Protein AF-A0A6V7K7R9-F1 (afdb_monomer_lite)

pLDDT: mean 93.43, std 4.94, range [63.75, 98.19]

Structure (mmCIF, N/CA/C/O backbone):
data_AF-A0A6V7K7R9-F1
#
_entry.id   AF-A0A6V7K7R9-F1
#
loop_
_atom_site.group_PDB
_atom_site.id
_atom_site.type_symbol
_atom_site.label_atom_id
_atom_site.label_alt_id
_atom_site.label_comp_id
_atom_site.label_asym_id
_atom_site.label_entity_id
_atom_site.label_seq_id
_atom_site.pdbx_PDB_ins_code
_atom_site.Cartn_x
_atom_site.Cartn_y
_atom_site.Cartn_z
_atom_site.occupancy
_atom_site.B_iso_or_equiv
_atom_site.auth_seq_id
_atom_site.auth_comp_id
_atom_site.auth_asym_id
_atom_site.auth_atom_id
_atom_site.pdbx_PDB_model_num
ATOM 1 N N . MET A 1 1 ? 7.961 2.432 -28.143 1.00 63.75 1 MET A N 1
ATOM 2 C CA . MET A 1 1 ? 7.875 1.689 -29.426 1.00 63.75 1 MET A CA 1
ATOM 3 C C . MET A 1 1 ? 9.236 1.319 -30.003 1.00 63.75 1 MET A C 1
ATOM 5 O O . MET A 1 1 ? 9.456 0.130 -30.183 1.00 63.75 1 MET A O 1
ATOM 9 N N . LYS A 1 2 ? 10.178 2.260 -30.187 1.00 91.38 2 LYS A N 1
ATOM 10 C CA . LYS A 1 2 ? 11.507 1.984 -30.784 1.00 91.38 2 LYS A CA 1
ATOM 11 C C . LYS A 1 2 ? 12.262 0.783 -30.181 1.00 91.38 2 LYS A C 1
ATOM 13 O O . LYS A 1 2 ? 12.809 -0.026 -30.920 1.00 91.38 2 LYS A O 1
ATOM 18 N N . SER A 1 3 ? 12.261 0.627 -28.853 1.00 93.25 3 SER A N 1
ATOM 19 C CA . SER A 1 3 ? 12.935 -0.500 -28.183 1.00 93.25 3 SER A CA 1
ATOM 20 C C . SER A 1 3 ? 12.332 -1.863 -28.541 1.00 93.25 3 SER A C 1
ATOM 22 O O . SER A 1 3 ? 13.068 -2.829 -28.714 1.00 93.25 3 SER A O 1
ATOM 24 N N . PHE A 1 4 ? 11.002 -1.936 -28.662 1.00 94.94 4 PHE A N 1
ATOM 25 C CA . PHE A 1 4 ? 10.292 -3.169 -29.007 1.00 94.94 4 PHE A CA 1
ATOM 26 C C . PHE A 1 4 ? 10.498 -3.533 -30.479 1.00 94.94 4 PHE A C 1
ATOM 28 O O . PHE A 1 4 ? 10.795 -4.678 -30.800 1.00 94.94 4 PHE A O 1
ATOM 35 N N . GLU A 1 5 ? 10.402 -2.547 -31.374 1.00 96.31 5 GLU A N 1
ATOM 36 C CA . GLU A 1 5 ? 10.668 -2.740 -32.805 1.00 96.31 5 GLU A CA 1
ATOM 37 C C . GLU A 1 5 ? 12.082 -3.275 -33.047 1.00 96.31 5 GLU A C 1
ATOM 39 O O . GLU A 1 5 ? 12.245 -4.219 -33.817 1.00 96.31 5 GLU A O 1
ATOM 44 N N . ARG A 1 6 ? 13.077 -2.737 -32.327 1.00 96.56 6 ARG A N 1
ATOM 45 C CA . ARG A 1 6 ? 14.464 -3.219 -32.361 1.00 96.56 6 ARG A CA 1
ATOM 46 C C . ARG A 1 6 ? 14.588 -4.679 -31.917 1.00 96.56 6 ARG A C 1
ATOM 48 O O . ARG A 1 6 ? 15.191 -5.475 -32.624 1.00 96.56 6 ARG A O 1
ATOM 55 N N . LEU A 1 7 ? 13.980 -5.053 -30.788 1.00 96.94 7 LEU A N 1
ATOM 56 C CA . LEU A 1 7 ? 13.979 -6.449 -30.334 1.00 96.94 7 LEU A CA 1
ATOM 57 C C . LEU A 1 7 ? 13.389 -7.382 -31.402 1.00 96.94 7 LEU A C 1
ATOM 59 O O . LEU A 1 7 ? 13.925 -8.456 -31.676 1.00 96.94 7 LEU A O 1
ATOM 63 N N . MET A 1 8 ? 12.281 -6.972 -32.018 1.00 96.81 8 MET A N 1
ATOM 64 C CA . MET A 1 8 ? 11.591 -7.785 -33.016 1.00 96.81 8 MET A CA 1
ATOM 65 C C . MET A 1 8 ? 12.356 -7.881 -34.339 1.00 96.81 8 MET A C 1
ATOM 67 O O . MET A 1 8 ? 12.279 -8.924 -34.990 1.00 96.81 8 MET A O 1
ATOM 71 N N . SER A 1 9 ? 13.099 -6.848 -34.747 1.00 96.88 9 SER A N 1
ATOM 72 C CA . SER A 1 9 ? 13.948 -6.921 -35.941 1.00 96.88 9 SER A CA 1
ATOM 73 C C . SER A 1 9 ? 15.172 -7.814 -35.716 1.00 96.88 9 SER A C 1
ATOM 75 O O . SER A 1 9 ? 15.454 -8.669 -36.551 1.00 96.88 9 SER A O 1
ATOM 77 N N . GLU A 1 10 ? 15.844 -7.686 -34.569 1.00 96.12 10 GLU A N 1
ATOM 78 C CA . GLU A 1 10 ? 17.051 -8.456 -34.220 1.00 96.12 10 GLU A CA 1
ATOM 79 C C . GLU A 1 10 ? 16.780 -9.957 -34.049 1.00 96.12 10 GLU A C 1
ATOM 81 O O . GLU A 1 10 ? 17.651 -10.787 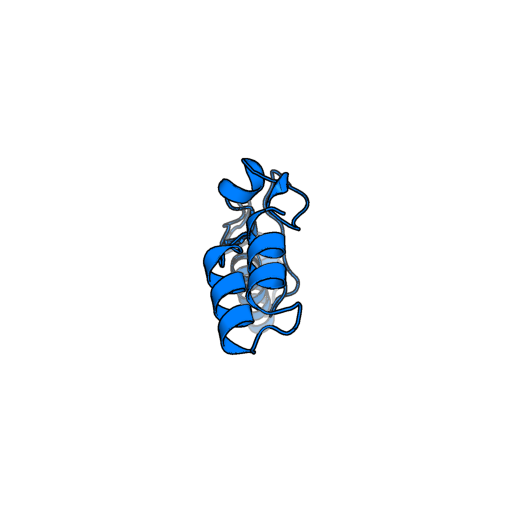-34.300 1.00 96.12 10 GLU A O 1
ATOM 86 N N . THR A 1 11 ? 15.561 -10.322 -33.652 1.00 96.50 11 THR A N 1
ATOM 87 C CA . THR A 1 11 ? 15.176 -11.717 -33.374 1.00 96.50 11 THR A CA 1
ATOM 88 C C . THR A 1 11 ? 14.383 -12.369 -34.504 1.00 96.50 11 THR A C 1
ATOM 90 O O . THR A 1 11 ? 13.811 -13.443 -34.315 1.00 96.50 11 THR A O 1
ATOM 93 N N . ASN A 1 12 ? 14.291 -11.724 -35.674 1.00 96.50 12 ASN A N 1
ATOM 94 C CA . ASN A 1 12 ? 13.412 -12.143 -36.773 1.00 96.50 12 ASN A CA 1
ATOM 95 C C . ASN A 1 12 ? 11.980 -12.452 -36.282 1.00 96.50 12 ASN A C 1
ATOM 97 O O . ASN A 1 12 ? 11.364 -13.460 -36.639 1.00 96.50 12 ASN A O 1
ATOM 101 N N . ARG A 1 13 ? 11.480 -11.584 -35.393 1.00 95.81 13 ARG A N 1
ATOM 102 C CA . ARG A 1 13 ? 10.173 -11.662 -34.725 1.00 95.81 13 ARG A CA 1
ATOM 103 C C . ARG A 1 13 ? 9.952 -12.924 -33.878 1.00 95.81 13 ARG A C 1
ATOM 105 O O . ARG A 1 13 ? 8.804 -13.252 -33.583 1.00 95.81 13 ARG A O 1
ATOM 112 N N . LYS A 1 14 ? 11.020 -13.624 -33.486 1.00 97.38 14 LYS A N 1
ATOM 113 C CA . LYS A 1 14 ? 10.993 -14.835 -32.649 1.00 97.38 14 LYS A CA 1
ATOM 114 C C . LYS A 1 14 ? 11.970 -14.708 -31.467 1.00 97.38 14 LYS A C 1
ATOM 116 O O . LYS A 1 14 ? 12.937 -15.466 -31.398 1.00 97.38 14 LYS A O 1
ATOM 121 N N . PRO A 1 15 ? 11.758 -13.744 -30.555 1.00 97.50 15 PRO A N 1
ATOM 122 C CA . PRO A 1 15 ? 12.609 -13.590 -29.381 1.00 97.50 15 PRO A CA 1
ATOM 123 C C . PRO A 1 15 ? 12.517 -14.813 -28.460 1.00 97.50 15 PRO A C 1
ATOM 125 O O . PRO A 1 15 ? 11.450 -15.410 -28.304 1.00 97.50 15 PRO A O 1
ATOM 128 N N . SER A 1 16 ? 13.634 -15.166 -27.826 1.00 98.06 16 SER A N 1
ATOM 129 C CA . SER A 1 16 ? 13.661 -16.169 -26.762 1.00 98.06 16 SER A CA 1
ATOM 130 C C . SER A 1 16 ? 13.033 -15.631 -25.473 1.00 98.06 16 SER A C 1
ATOM 132 O O . SER A 1 16 ? 12.864 -14.421 -25.292 1.00 98.06 16 SER A O 1
ATOM 134 N N . GLN A 1 17 ? 12.727 -16.532 -24.538 1.00 97.88 17 GLN A N 1
ATOM 135 C CA . GLN A 1 17 ? 12.211 -16.164 -23.218 1.00 97.88 17 GLN A CA 1
ATOM 136 C C . GLN A 1 17 ? 13.140 -15.183 -22.484 1.00 97.88 17 GLN A C 1
ATOM 138 O O . GLN A 1 17 ? 12.660 -14.193 -21.938 1.00 97.88 17 GLN A O 1
ATOM 143 N N . ASP A 1 18 ? 14.456 -15.404 -22.530 1.00 98.12 18 ASP A N 1
ATOM 144 C CA . ASP A 1 18 ? 15.438 -14.536 -21.867 1.00 98.12 18 ASP A CA 1
ATOM 145 C C . ASP A 1 18 ? 15.479 -13.134 -22.482 1.00 98.12 18 ASP A C 1
ATOM 147 O O . ASP A 1 18 ? 15.604 -12.135 -21.774 1.00 98.12 18 ASP A O 1
ATOM 151 N N . GLN A 1 19 ? 15.325 -13.039 -23.806 1.00 97.69 19 GLN A N 1
ATOM 152 C CA . GLN A 1 19 ? 15.273 -11.756 -24.504 1.00 97.69 19 GLN A CA 1
ATOM 153 C C . GLN A 1 19 ? 14.009 -10.970 -24.138 1.00 97.69 19 GLN A C 1
ATOM 155 O O . GLN A 1 19 ? 14.090 -9.763 -23.910 1.00 97.69 19 GLN A O 1
ATOM 160 N N . ILE A 1 20 ? 12.861 -11.648 -24.025 1.00 97.12 20 ILE A N 1
ATOM 161 C CA . ILE A 1 20 ? 11.624 -11.032 -23.529 1.00 97.12 20 ILE A CA 1
ATOM 162 C C . ILE A 1 20 ? 11.785 -10.593 -22.071 1.00 97.12 20 ILE A C 1
ATOM 164 O O . ILE A 1 20 ? 11.445 -9.459 -21.743 1.00 97.12 20 ILE A O 1
ATOM 168 N N . ALA A 1 21 ? 12.326 -11.450 -21.203 1.00 96.81 21 ALA A N 1
ATOM 169 C CA . ALA A 1 21 ? 12.513 -11.135 -19.789 1.00 96.81 21 ALA A CA 1
ATOM 170 C C . ALA A 1 21 ? 13.416 -9.907 -19.598 1.00 96.81 21 ALA A C 1
ATOM 172 O O . ALA A 1 21 ? 13.061 -8.985 -18.862 1.00 96.81 21 ALA A O 1
ATOM 173 N N . LYS A 1 22 ? 14.538 -9.849 -20.327 1.00 96.06 22 LYS A N 1
ATOM 174 C CA . LYS A 1 22 ? 15.433 -8.688 -20.343 1.00 96.06 22 LYS A CA 1
ATOM 175 C C . LYS A 1 22 ? 14.723 -7.435 -20.853 1.00 96.06 22 LYS A C 1
ATOM 177 O O . LYS A 1 22 ? 14.813 -6.389 -20.220 1.00 96.06 22 LYS A O 1
ATOM 182 N N . PHE A 1 23 ? 13.977 -7.540 -21.954 1.00 96.62 23 PHE A N 1
ATOM 183 C CA . PHE A 1 23 ? 13.213 -6.415 -22.488 1.00 96.62 23 PHE A CA 1
ATOM 184 C C . PHE A 1 23 ? 12.215 -5.862 -21.466 1.00 96.62 23 PHE A C 1
ATOM 186 O O . PHE A 1 23 ? 12.140 -4.647 -21.287 1.00 96.62 23 PHE A O 1
ATOM 193 N N . VAL A 1 24 ? 11.474 -6.738 -20.780 1.00 95.56 24 VAL A N 1
ATOM 194 C CA . VAL A 1 24 ? 10.523 -6.327 -19.742 1.00 95.56 24 VAL A CA 1
ATOM 195 C C . VAL A 1 24 ? 11.253 -5.613 -18.606 1.00 95.56 24 VAL A C 1
ATOM 197 O O . VAL A 1 24 ? 10.869 -4.500 -18.257 1.00 95.56 24 VAL A O 1
ATOM 200 N N . ALA A 1 25 ? 12.342 -6.193 -18.097 1.00 94.25 25 ALA A N 1
ATOM 201 C CA . ALA A 1 25 ? 13.127 -5.607 -17.011 1.00 94.25 25 ALA A CA 1
ATOM 202 C C . ALA A 1 25 ? 13.725 -4.230 -17.361 1.00 94.25 25 ALA A C 1
ATOM 204 O O . ALA A 1 25 ? 13.845 -3.371 -16.493 1.00 94.25 25 ALA A O 1
ATOM 205 N N . GLU A 1 26 ? 14.096 -4.007 -18.623 1.00 94.69 26 GLU A N 1
ATOM 206 C CA . GLU A 1 26 ? 14.694 -2.746 -19.079 1.00 94.69 26 GLU A CA 1
ATOM 207 C C . GLU A 1 26 ? 13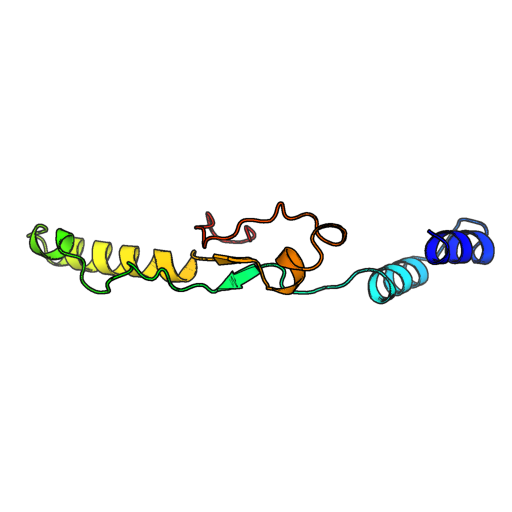.669 -1.649 -19.398 1.00 94.69 26 GLU A C 1
ATOM 209 O O . GLU A 1 26 ? 14.030 -0.473 -19.422 1.00 94.69 26 GLU A O 1
ATOM 214 N N . ASN A 1 27 ? 12.416 -2.008 -19.699 1.00 94.12 27 ASN A N 1
ATOM 215 C CA . ASN A 1 27 ? 11.423 -1.056 -20.218 1.00 94.12 27 ASN A CA 1
ATOM 216 C C . ASN A 1 27 ? 10.221 -0.842 -19.290 1.00 94.12 27 ASN A C 1
ATOM 218 O O . ASN A 1 27 ? 9.500 0.136 -19.481 1.00 94.12 27 ASN A O 1
ATOM 222 N N . PHE A 1 28 ? 9.998 -1.715 -18.305 1.00 92.12 28 PHE A N 1
ATOM 223 C CA . PHE A 1 28 ? 8.898 -1.597 -17.351 1.00 92.12 28 PHE A CA 1
ATOM 224 C C . PHE A 1 28 ? 9.447 -1.467 -15.937 1.00 92.12 28 PHE A C 1
ATOM 226 O O . PHE A 1 28 ? 10.210 -2.309 -15.463 1.00 92.12 28 PHE A O 1
ATOM 233 N N . ALA A 1 29 ? 9.047 -0.394 -15.262 1.00 87.50 29 ALA A N 1
ATOM 234 C CA . ALA A 1 29 ? 9.387 -0.191 -13.868 1.00 87.50 29 ALA A CA 1
ATOM 235 C C . ALA A 1 29 ? 8.588 -1.166 -12.993 1.00 87.50 29 ALA A C 1
ATOM 237 O O . ALA A 1 29 ? 7.389 -1.348 -13.186 1.00 87.50 29 ALA A O 1
ATOM 238 N N . ASN A 1 30 ? 9.260 -1.765 -12.012 1.00 82.75 30 ASN A N 1
ATOM 239 C CA . ASN 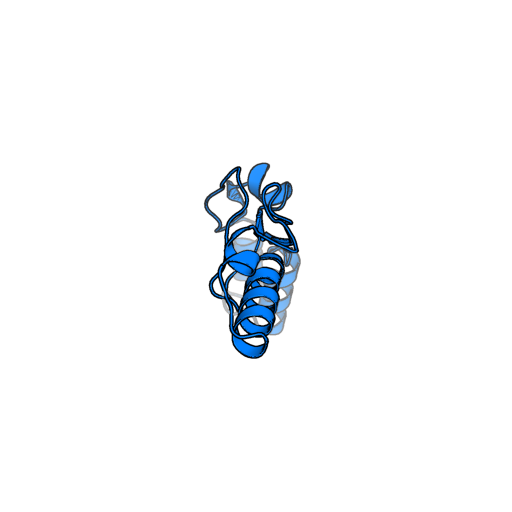A 1 30 ? 8.615 -2.503 -10.932 1.00 82.75 30 ASN A CA 1
ATOM 240 C C . ASN A 1 30 ? 8.688 -1.646 -9.664 1.00 82.75 30 ASN A C 1
ATOM 242 O O . ASN A 1 30 ? 9.548 -1.852 -8.807 1.00 82.75 30 ASN A O 1
ATOM 246 N N . THR A 1 31 ? 7.869 -0.598 -9.618 1.00 81.56 31 THR A N 1
ATOM 247 C CA . THR A 1 31 ? 7.812 0.348 -8.500 1.00 81.56 31 THR A CA 1
ATOM 248 C C . THR A 1 31 ? 6.523 0.167 -7.713 1.00 81.56 31 THR A C 1
ATOM 250 O O . THR A 1 31 ? 5.504 -0.278 -8.234 1.00 81.56 31 THR A O 1
ATOM 253 N N . ASN A 1 32 ? 6.565 0.531 -6.430 1.00 83.69 32 ASN A N 1
ATOM 254 C CA . ASN A 1 32 ? 5.357 0.603 -5.620 1.00 83.69 32 ASN A CA 1
ATOM 255 C C . ASN A 1 32 ? 4.559 1.842 -6.045 1.00 83.69 32 ASN A C 1
ATOM 257 O O . ASN A 1 32 ? 4.867 2.966 -5.645 1.00 83.69 32 ASN A O 1
ATOM 261 N N . GLU A 1 33 ? 3.534 1.626 -6.863 1.00 90.00 33 GLU A N 1
ATOM 262 C CA . GLU A 1 33 ? 2.584 2.659 -7.295 1.00 90.00 33 GLU A CA 1
ATOM 263 C C . GLU A 1 33 ? 1.724 3.161 -6.124 1.00 90.00 33 GLU A C 1
ATOM 265 O O . GLU A 1 33 ? 1.220 4.284 -6.133 1.00 90.00 33 GLU A O 1
ATOM 270 N N . VAL A 1 34 ? 1.623 2.353 -5.067 1.00 92.00 34 VAL A N 1
ATOM 271 C CA . VAL A 1 34 ? 0.811 2.628 -3.889 1.00 92.00 34 VAL A CA 1
ATOM 272 C C . VAL A 1 34 ? 1.643 2.505 -2.615 1.00 92.00 34 VAL A C 1
ATOM 274 O O . VAL A 1 34 ? 2.450 1.589 -2.453 1.00 92.00 34 VAL A O 1
ATOM 277 N N . LEU A 1 35 ? 1.433 3.436 -1.688 1.00 92.88 35 LEU A N 1
ATOM 278 C CA . LEU A 1 35 ? 2.132 3.524 -0.413 1.00 92.88 35 LEU A CA 1
ATOM 279 C C . LEU A 1 35 ? 1.164 3.331 0.761 1.00 92.88 35 LEU A C 1
ATOM 281 O O . LEU A 1 35 ? -0.006 3.717 0.663 1.00 92.88 35 LEU A O 1
ATOM 285 N N . PRO A 1 36 ? 1.634 2.789 1.901 1.00 93.56 36 PRO A N 1
ATOM 286 C CA . PRO A 1 36 ? 0.888 2.857 3.147 1.00 93.56 36 PRO A CA 1
ATOM 287 C C . PRO A 1 36 ? 0.543 4.309 3.487 1.00 93.56 36 PRO A C 1
ATOM 289 O O . PRO A 1 36 ? 1.360 5.221 3.328 1.00 93.56 36 PRO A O 1
ATOM 292 N N . TRP A 1 37 ? -0.671 4.513 3.976 1.00 94.31 37 TRP A N 1
ATOM 293 C CA . TRP A 1 37 ? -1.163 5.820 4.390 1.00 94.31 37 TRP A CA 1
ATOM 294 C C . TRP A 1 37 ? -1.831 5.698 5.748 1.00 94.31 37 TRP A C 1
ATOM 296 O O . TRP A 1 37 ? -2.485 4.696 6.012 1.00 94.31 37 TRP A O 1
ATOM 306 N N . ASN A 1 38 ? -1.674 6.694 6.615 1.00 93.50 38 ASN A N 1
ATOM 307 C CA . ASN A 1 38 ? -2.400 6.739 7.879 1.00 93.50 38 ASN A CA 1
ATOM 308 C C . ASN A 1 38 ? -3.533 7.762 7.748 1.00 93.50 38 ASN A C 1
ATOM 310 O O . ASN A 1 38 ? -3.218 8.942 7.573 1.00 93.50 38 ASN A O 1
ATOM 314 N N . PRO A 1 39 ? -4.811 7.350 7.837 1.00 94.06 39 PRO A N 1
ATOM 315 C CA . PRO A 1 39 ? -5.911 8.295 7.744 1.00 94.06 39 PRO A CA 1
ATOM 316 C C . PRO A 1 39 ? -5.810 9.352 8.854 1.00 94.06 39 PRO A C 1
ATOM 318 O O . PRO A 1 39 ? -5.577 8.988 10.011 1.00 94.06 39 PRO A O 1
ATOM 321 N N . PRO A 1 40 ? -5.934 10.653 8.536 1.00 93.25 40 PRO A N 1
ATOM 322 C CA . PRO A 1 40 ? -5.726 11.734 9.499 1.00 93.25 40 PRO A CA 1
ATOM 323 C C . PRO A 1 40 ? -6.805 11.776 10.587 1.00 93.25 40 PRO A C 1
ATOM 325 O O . PRO A 1 40 ? -6.565 12.289 11.675 1.00 93.25 40 PRO A O 1
ATOM 328 N N . ASP A 1 41 ? -7.980 11.229 10.299 1.00 93.62 41 ASP A N 1
ATOM 329 C CA . ASP A 1 41 ? -9.124 11.103 11.196 1.00 93.62 41 ASP A CA 1
ATOM 330 C C . ASP A 1 41 ? -9.128 9.786 11.991 1.00 93.62 41 ASP A C 1
ATOM 332 O O . ASP A 1 41 ? -9.968 9.604 12.878 1.00 93.62 41 ASP A O 1
ATOM 336 N N . TRP A 1 42 ? -8.189 8.872 11.720 1.00 95.31 42 TRP A N 1
ATOM 337 C CA . TRP A 1 42 ? -8.100 7.612 12.448 1.00 95.31 42 TRP A CA 1
ATOM 338 C C . TRP A 1 42 ? -7.709 7.852 13.906 1.00 95.31 42 TRP A C 1
ATOM 340 O O . TRP A 1 42 ? -6.692 8.476 14.213 1.00 95.31 42 TRP A O 1
ATOM 350 N N . GLN A 1 43 ? -8.487 7.278 14.819 1.00 95.12 43 GLN A N 1
ATOM 351 C CA . GLN A 1 43 ? -8.234 7.347 16.254 1.00 95.12 43 GLN A CA 1
ATOM 352 C C . GLN A 1 43 ? -8.102 5.934 16.823 1.00 95.12 43 GLN A C 1
ATOM 354 O O . GLN A 1 43 ? -8.921 5.079 16.491 1.00 95.12 43 GLN A O 1
ATOM 359 N N . PRO A 1 44 ? -7.125 5.659 17.707 1.00 93.62 44 PRO A N 1
ATOM 360 C CA . PRO A 1 44 ? -6.926 4.323 18.272 1.00 93.62 44 PRO A CA 1
ATOM 361 C C . PRO A 1 44 ? -8.073 3.876 19.185 1.00 93.62 44 PRO A C 1
ATOM 363 O O . PRO A 1 44 ? -8.342 2.680 19.278 1.00 93.62 44 PRO A O 1
ATOM 366 N N . ASN A 1 45 ? -8.746 4.824 19.844 1.00 94.94 45 ASN A N 1
ATOM 367 C CA . ASN A 1 45 ? -9.902 4.570 20.698 1.00 94.94 45 ASN A CA 1
ATOM 368 C C . ASN A 1 45 ? -11.070 5.460 20.237 1.00 94.94 45 ASN A C 1
ATOM 370 O O . ASN A 1 45 ? -11.284 6.523 20.816 1.00 94.94 45 ASN A O 1
ATOM 374 N N . PRO A 1 46 ? -11.782 5.092 19.156 1.00 95.12 46 PRO A N 1
ATOM 375 C CA . PRO A 1 46 ? -12.906 5.886 18.679 1.00 95.12 46 PRO A CA 1
ATOM 376 C C . PRO A 1 46 ? -14.074 5.840 19.686 1.00 95.12 46 PRO A C 1
ATOM 378 O O . PRO A 1 46 ? -14.260 4.806 20.337 1.00 95.12 46 PRO A O 1
ATOM 381 N N . PRO A 1 47 ? -14.927 6.885 19.763 1.00 95.69 47 PRO A N 1
ATOM 382 C CA . PRO A 1 47 ? -16.020 6.971 20.747 1.00 95.69 47 PRO A CA 1
ATOM 383 C C . PRO A 1 47 ? -17.014 5.800 20.727 1.00 95.69 47 PRO A C 1
ATOM 385 O O . PRO A 1 47 ? -17.707 5.541 21.706 1.00 95.69 47 PRO A O 1
ATOM 388 N N . ILE A 1 48 ? -17.099 5.059 19.616 1.00 94.50 48 ILE A N 1
ATOM 389 C CA . ILE A 1 48 ? -17.936 3.857 19.524 1.00 94.50 48 ILE A CA 1
ATOM 390 C C . ILE A 1 48 ? -17.511 2.760 20.514 1.00 94.50 48 ILE A C 1
ATOM 392 O O . ILE A 1 48 ? -18.369 2.005 20.960 1.00 94.50 48 ILE A O 1
ATOM 396 N N . LEU A 1 49 ? -16.230 2.689 20.907 1.00 96.75 49 LEU A N 1
ATOM 397 C CA . LEU A 1 49 ? -15.748 1.681 21.860 1.00 96.75 49 LEU A CA 1
ATOM 398 C C . LEU A 1 49 ? -16.363 1.844 23.255 1.00 96.75 49 LEU A C 1
ATOM 400 O O . LEU A 1 49 ? -16.579 0.851 23.947 1.00 96.75 49 LEU A O 1
ATOM 404 N N . GLU A 1 50 ? -16.673 3.078 23.656 1.00 95.56 50 GLU A N 1
ATOM 405 C CA . GLU A 1 50 ? -17.292 3.383 24.953 1.00 95.56 50 GLU A CA 1
ATOM 406 C C . GLU A 1 50 ? -18.740 2.884 25.033 1.00 95.56 50 GLU A C 1
ATOM 408 O O . GLU A 1 50 ? -19.248 2.618 26.116 1.00 95.56 50 GLU A O 1
ATOM 413 N N . ARG A 1 51 ? -19.397 2.717 23.879 1.00 96.62 51 ARG A N 1
ATOM 414 C CA . ARG A 1 51 ? -20.792 2.262 23.777 1.00 96.62 51 ARG A CA 1
ATOM 415 C C . ARG A 1 51 ? -20.940 0.743 23.790 1.00 96.62 51 ARG A C 1
ATOM 417 O O . ARG A 1 51 ? -22.057 0.244 23.856 1.00 96.62 51 ARG A O 1
ATOM 424 N N . ILE A 1 52 ? -19.838 0.010 23.663 1.00 97.12 52 ILE A N 1
ATOM 425 C CA . ILE A 1 52 ? -19.837 -1.451 23.670 1.00 97.12 52 ILE A CA 1
ATOM 426 C C . ILE A 1 52 ? -19.631 -1.880 25.114 1.00 97.12 52 ILE A C 1
ATOM 428 O O . ILE A 1 52 ? -18.584 -1.572 25.669 1.00 97.12 52 ILE A O 1
ATOM 432 N N . GLU A 1 53 ? -20.595 -2.563 25.727 1.00 97.31 53 GLU A N 1
ATOM 433 C CA . GLU A 1 53 ? -20.500 -3.009 27.127 1.00 97.31 53 GLU A CA 1
ATOM 434 C C . GLU A 1 53 ? -19.598 -4.239 27.279 1.00 97.31 53 GLU A C 1
ATOM 436 O O . GLU A 1 53 ? -18.725 -4.267 28.153 1.00 97.31 53 GLU A O 1
ATOM 441 N N . ASP A 1 54 ? -19.768 -5.221 26.388 1.00 98.19 54 ASP A N 1
ATOM 442 C CA . ASP A 1 54 ? -19.016 -6.473 26.411 1.00 98.19 54 ASP A CA 1
ATOM 443 C C . ASP A 1 54 ? -17.519 -6.221 26.129 1.00 98.19 54 ASP A C 1
ATOM 445 O O . ASP A 1 54 ? -17.167 -5.682 25.072 1.00 98.19 54 ASP A O 1
ATOM 449 N N . PRO A 1 55 ? -16.615 -6.606 27.048 1.00 97.19 55 PRO A N 1
ATOM 450 C CA . PRO A 1 55 ? -15.187 -6.355 26.895 1.00 97.19 55 PRO A CA 1
ATOM 451 C C . PRO A 1 55 ? -14.556 -7.114 25.721 1.00 97.19 55 PRO A C 1
ATOM 453 O O . PRO A 1 55 ? -13.703 -6.551 25.040 1.00 97.19 55 PRO A O 1
ATOM 456 N N . ASN A 1 56 ? -15.003 -8.337 25.427 1.00 97.94 56 ASN A N 1
ATOM 457 C CA . ASN A 1 56 ? -14.467 -9.127 24.318 1.00 97.94 56 ASN A CA 1
ATOM 458 C C . ASN A 1 56 ? -14.858 -8.509 22.972 1.00 97.94 56 ASN A C 1
ATOM 460 O O . ASN A 1 56 ? -14.033 -8.411 22.062 1.00 97.94 56 ASN A O 1
ATOM 464 N N . ILE A 1 57 ? -16.108 -8.049 22.851 1.00 97.62 57 ILE A N 1
ATOM 465 C CA . ILE A 1 57 ? -16.573 -7.353 21.644 1.00 97.62 57 ILE A CA 1
ATOM 466 C C . ILE A 1 57 ? -15.837 -6.020 21.495 1.00 97.62 57 ILE A C 1
ATOM 468 O O . ILE A 1 57 ? -15.400 -5.684 20.394 1.00 97.62 57 ILE A O 1
ATOM 472 N N . ARG A 1 58 ? -15.652 -5.270 22.588 1.00 98.00 58 ARG A N 1
ATOM 473 C CA . ARG A 1 58 ? -14.923 -3.993 22.568 1.00 98.00 58 ARG A CA 1
ATOM 474 C C . ARG A 1 58 ? -13.491 -4.179 22.068 1.00 98.00 58 ARG A C 1
ATOM 476 O O . ARG A 1 58 ? -13.045 -3.423 21.202 1.00 98.00 58 ARG A O 1
ATOM 483 N N . ASP A 1 59 ? -12.800 -5.202 22.561 1.00 97.12 59 ASP A N 1
ATOM 484 C CA . ASP A 1 59 ? -11.438 -5.524 22.140 1.00 97.12 59 ASP A CA 1
ATOM 485 C C . ASP A 1 59 ? -11.381 -5.978 20.678 1.00 97.12 59 ASP A C 1
ATOM 487 O O . ASP A 1 59 ? -10.500 -5.543 19.932 1.00 97.12 59 ASP A O 1
ATOM 491 N N . TRP A 1 60 ? -12.349 -6.780 20.230 1.00 97.25 60 TRP A N 1
ATOM 492 C CA . TRP A 1 60 ? -12.456 -7.173 18.826 1.00 97.25 60 TRP A CA 1
ATOM 493 C C . TRP A 1 60 ? -12.675 -5.964 17.900 1.00 97.25 60 TRP A C 1
ATOM 495 O O . TRP A 1 60 ? -11.964 -5.818 16.904 1.00 97.25 60 TRP A O 1
ATOM 505 N N . VAL A 1 61 ? -13.583 -5.041 18.243 1.00 97.12 61 VAL A N 1
ATOM 506 C CA . VAL A 1 61 ? -13.811 -3.810 17.459 1.00 97.12 61 VAL A CA 1
ATOM 507 C C . VAL A 1 61 ? -12.567 -2.918 17.455 1.00 97.12 61 VAL A C 1
ATOM 509 O O . VAL A 1 61 ? -12.237 -2.319 16.430 1.00 97.12 61 VAL A O 1
ATOM 512 N N . LYS A 1 62 ? -11.827 -2.850 18.566 1.00 96.88 62 LYS A N 1
ATOM 513 C CA . LYS A 1 62 ? -10.556 -2.119 18.629 1.00 96.88 62 LYS A CA 1
ATOM 514 C C . LYS A 1 62 ? -9.506 -2.714 17.686 1.00 96.88 62 LYS A C 1
ATOM 516 O O . LYS A 1 62 ? -8.814 -1.966 16.995 1.00 96.88 62 LYS A O 1
ATOM 521 N N . GLN A 1 63 ? -9.408 -4.041 17.619 1.00 96.56 63 GLN A N 1
ATOM 522 C CA . GLN A 1 63 ? -8.535 -4.724 16.660 1.00 96.56 63 GLN A CA 1
ATOM 523 C C . GLN A 1 63 ? -8.982 -4.459 15.218 1.00 96.56 63 GLN A C 1
ATOM 525 O O . GLN A 1 63 ? -8.147 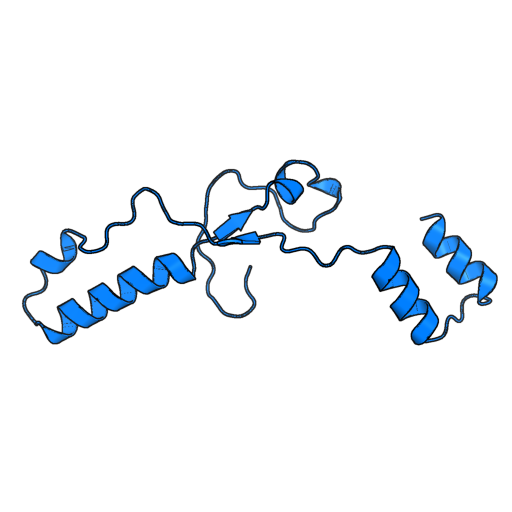-4.112 14.382 1.00 96.56 63 GLN A O 1
ATOM 530 N N . LEU A 1 64 ? -10.290 -4.527 14.944 1.00 95.81 64 LEU A N 1
ATOM 531 C CA . LEU A 1 64 ? -10.867 -4.200 13.639 1.00 95.81 64 LEU A CA 1
ATOM 532 C C . LEU A 1 64 ? -10.524 -2.767 13.210 1.00 95.81 64 LEU A C 1
ATOM 534 O O . LEU A 1 64 ? -10.114 -2.548 12.074 1.00 95.81 64 LEU A O 1
ATOM 538 N N . ASN A 1 65 ? -10.608 -1.798 14.122 1.00 95.81 65 ASN A N 1
ATOM 539 C CA . ASN A 1 65 ? -10.200 -0.422 13.850 1.00 95.81 65 ASN A CA 1
ATOM 540 C C . ASN A 1 65 ? -8.717 -0.324 13.440 1.00 95.81 65 ASN A C 1
ATOM 542 O O . ASN A 1 65 ? -8.359 0.461 12.563 1.00 95.81 65 ASN A O 1
ATOM 546 N N . GLY A 1 66 ? -7.853 -1.150 14.037 1.00 95.19 66 GLY A N 1
ATOM 547 C CA . GLY A 1 66 ? -6.445 -1.257 13.653 1.00 95.19 66 GLY A CA 1
ATOM 548 C C . GLY A 1 66 ? -6.228 -1.800 12.236 1.00 95.19 66 GLY A C 1
ATOM 549 O O . GLY A 1 66 ? -5.285 -1.379 11.567 1.00 95.19 66 GLY A O 1
ATOM 550 N N . ILE A 1 67 ? -7.113 -2.675 11.7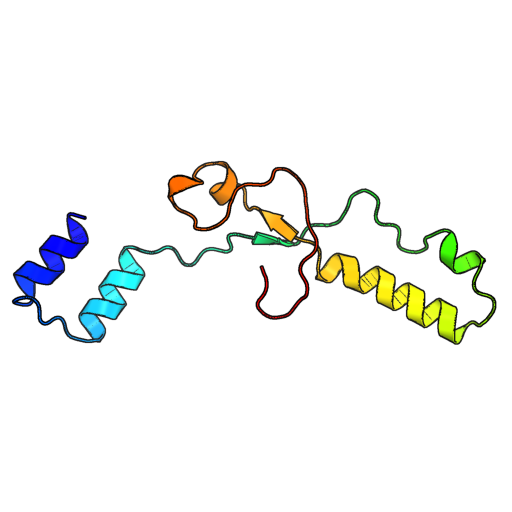41 1.00 94.69 67 ILE A N 1
ATOM 551 C CA . ILE A 1 67 ? -7.021 -3.240 10.384 1.00 94.69 67 ILE A CA 1
ATOM 552 C C . ILE A 1 67 ? -7.134 -2.143 9.320 1.00 94.69 67 ILE A C 1
ATOM 554 O O . ILE A 1 67 ? -6.428 -2.212 8.315 1.00 94.69 67 ILE A O 1
ATOM 558 N N . TRP A 1 68 ? -7.931 -1.093 9.546 1.00 93.69 68 TRP A N 1
ATOM 559 C CA . TRP A 1 68 ? -8.071 -0.001 8.576 1.00 93.69 68 TRP A CA 1
ATOM 560 C C . TRP A 1 68 ? -6.743 0.674 8.238 1.00 93.69 68 TRP A C 1
ATOM 562 O O . TRP A 1 68 ? -6.511 0.960 7.070 1.00 93.69 68 TRP A O 1
ATOM 572 N N . LYS A 1 69 ? -5.826 0.821 9.205 1.00 93.25 69 LYS A N 1
ATOM 573 C CA . LYS A 1 69 ? -4.468 1.342 8.953 1.00 93.25 69 LYS A CA 1
ATOM 574 C C . LYS A 1 69 ? -3.622 0.434 8.062 1.00 93.25 69 LYS A C 1
ATOM 576 O O . LYS A 1 69 ? -2.726 0.893 7.360 1.00 93.25 69 LYS A O 1
ATOM 581 N N . ASN A 1 70 ? -3.872 -0.870 8.120 1.00 92.56 70 ASN A N 1
ATOM 582 C CA . ASN A 1 70 ? -3.160 -1.848 7.301 1.00 92.56 70 ASN A CA 1
ATOM 583 C C . ASN A 1 70 ? -3.725 -1.909 5.880 1.00 92.56 70 ASN A C 1
ATOM 585 O O . ASN A 1 70 ? -3.014 -2.311 4.957 1.00 92.56 70 ASN A O 1
ATOM 589 N N . LEU A 1 71 ? -4.986 -1.514 5.701 1.00 95.56 71 LEU A N 1
ATOM 590 C CA . LEU A 1 71 ? -5.692 -1.481 4.419 1.00 95.56 71 LEU A CA 1
ATOM 591 C C . LEU A 1 71 ? -5.701 -0.092 3.772 1.00 95.56 71 LEU A C 1
ATOM 593 O O . LEU A 1 71 ? -6.087 0.040 2.616 1.00 95.56 71 LEU A O 1
ATOM 597 N N . SER A 1 72 ? -5.269 0.941 4.486 1.00 95.50 72 SER A N 1
ATOM 598 C CA . SER A 1 72 ? -5.215 2.301 3.974 1.00 95.50 72 SER A CA 1
ATOM 599 C C . SER A 1 72 ? -4.002 2.525 3.080 1.00 95.50 72 SER A C 1
ATOM 601 O O . SER A 1 72 ? -2.866 2.131 3.374 1.00 95.50 72 SER A O 1
ATOM 603 N N . ARG A 1 73 ? -4.264 3.156 1.945 1.00 95.12 73 ARG A N 1
ATOM 604 C CA . ARG A 1 73 ? -3.325 3.357 0.853 1.00 95.12 73 ARG A CA 1
ATOM 605 C C . ARG A 1 73 ? -3.424 4.781 0.328 1.00 95.12 73 ARG A C 1
ATOM 607 O O . ARG A 1 73 ? -4.464 5.420 0.445 1.00 95.12 73 ARG A O 1
ATOM 614 N N . GLN A 1 74 ? -2.338 5.266 -0.252 1.00 94.88 74 GLN A N 1
ATOM 615 C CA . GLN A 1 74 ? -2.307 6.486 -1.055 1.00 94.88 74 GLN A CA 1
ATOM 616 C C . GLN A 1 74 ? -1.417 6.254 -2.270 1.00 94.88 74 GLN A C 1
ATOM 618 O O . GLN A 1 74 ? -0.497 5.434 -2.221 1.00 94.88 74 GLN A O 1
ATOM 62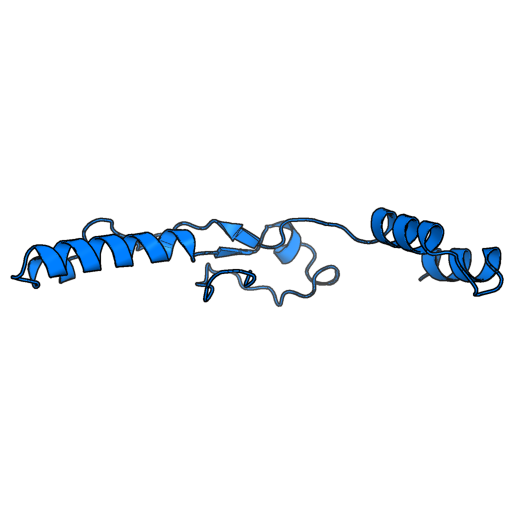3 N N . MET A 1 75 ? -1.672 6.977 -3.353 1.00 94.31 75 MET A N 1
ATOM 624 C CA . MET A 1 75 ? -0.841 6.865 -4.548 1.00 94.31 75 MET A CA 1
ATOM 625 C C . MET A 1 75 ? 0.541 7.461 -4.297 1.00 94.31 75 MET A C 1
ATOM 627 O O . MET A 1 75 ? 0.687 8.445 -3.568 1.00 94.31 75 MET A O 1
ATOM 631 N N . SER A 1 76 ? 1.570 6.844 -4.874 1.00 92.94 76 SER A N 1
ATOM 632 C CA . SER A 1 76 ? 2.916 7.394 -4.793 1.00 92.94 76 SER A CA 1
ATOM 633 C C . SER A 1 76 ? 2.987 8.735 -5.547 1.00 92.94 76 SER A C 1
ATOM 635 O O . SER A 1 76 ? 2.237 8.957 -6.503 1.00 92.94 76 SER A O 1
ATOM 637 N N . PRO A 1 77 ? 3.904 9.643 -5.170 1.00 92.56 77 PRO A N 1
ATOM 638 C CA . PRO A 1 77 ? 4.080 10.901 -5.895 1.00 92.56 77 PRO A CA 1
ATOM 639 C C . PRO A 1 77 ? 4.414 10.710 -7.381 1.00 92.56 77 PRO A C 1
ATOM 641 O O . PRO A 1 77 ? 4.108 11.584 -8.186 1.00 92.56 77 PRO A O 1
ATOM 644 N N . ASP A 1 78 ? 5.034 9.582 -7.742 1.00 92.38 78 ASP A N 1
ATOM 645 C CA . ASP A 1 78 ? 5.366 9.241 -9.129 1.00 92.38 78 ASP A CA 1
ATOM 646 C C . ASP A 1 78 ? 4.097 9.018 -9.960 1.00 92.38 78 ASP A C 1
ATOM 648 O O . ASP A 1 78 ? 3.956 9.624 -11.020 1.00 92.38 78 ASP A O 1
ATOM 652 N N . VAL A 1 79 ? 3.117 8.286 -9.411 1.00 93.06 79 VAL A N 1
ATOM 653 C CA . VAL A 1 79 ? 1.809 8.066 -10.054 1.00 93.06 79 VAL A CA 1
ATOM 654 C C . VAL A 1 79 ? 1.079 9.379 -10.305 1.00 93.06 79 VAL A C 1
ATOM 656 O O . VAL A 1 79 ? 0.520 9.585 -11.380 1.00 93.06 79 VAL A O 1
ATOM 659 N N . LEU A 1 80 ? 1.109 10.295 -9.336 1.00 92.44 80 LEU A N 1
ATOM 660 C CA . LEU A 1 80 ? 0.459 11.600 -9.472 1.00 92.44 80 LEU A CA 1
ATOM 661 C C . LEU A 1 80 ? 1.182 12.510 -10.476 1.00 92.44 80 LEU A C 1
ATOM 663 O O . LEU A 1 80 ? 0.543 13.305 -11.163 1.00 92.44 80 LEU A O 1
ATOM 667 N N . LYS A 1 81 ? 2.512 12.408 -10.563 1.00 93.69 81 LYS A N 1
ATOM 668 C CA . LYS A 1 81 ? 3.343 13.245 -11.438 1.00 93.69 81 LYS A CA 1
ATOM 669 C C . LYS A 1 81 ? 3.386 12.742 -12.884 1.00 93.69 81 LYS A C 1
ATOM 671 O O . LYS A 1 81 ? 3.516 13.558 -13.797 1.00 93.69 81 LYS A O 1
ATOM 676 N N . HIS A 1 82 ? 3.311 11.428 -13.084 1.00 93.38 82 HIS A N 1
ATOM 677 C CA . HIS A 1 82 ? 3.463 10.763 -14.378 1.00 93.38 82 HIS A CA 1
ATOM 678 C C . HIS A 1 82 ? 2.336 9.757 -14.667 1.00 93.38 82 HIS A C 1
ATOM 680 O O . HIS A 1 82 ? 2.625 8.614 -15.034 1.00 93.38 82 HIS A O 1
ATOM 686 N N . PRO A 1 83 ? 1.049 10.137 -14.538 1.00 93.00 83 PRO A N 1
ATOM 687 C CA . PRO A 1 83 ? -0.073 9.203 -14.657 1.00 93.00 83 PRO A CA 1
ATOM 688 C C . PRO A 1 83 ? -0.120 8.475 -16.009 1.00 93.00 83 PRO A C 1
ATOM 690 O O . PRO A 1 83 ? -0.658 7.379 -16.098 1.00 93.00 83 PRO A O 1
ATOM 693 N N . GLU A 1 84 ? 0.495 9.026 -17.060 1.00 93.44 84 GLU A N 1
ATOM 694 C CA . GLU A 1 84 ? 0.599 8.393 -18.377 1.00 93.44 84 GLU A CA 1
ATOM 695 C C . GLU A 1 84 ? 1.463 7.120 -18.406 1.00 93.44 84 GLU A C 1
ATOM 697 O O . GLU A 1 84 ? 1.450 6.388 -19.398 1.00 93.44 84 GLU A O 1
ATOM 702 N N . ARG A 1 85 ? 2.244 6.870 -17.348 1.00 92.50 85 ARG A N 1
ATOM 703 C CA . ARG A 1 85 ? 3.149 5.715 -17.218 1.00 92.50 85 ARG A CA 1
ATOM 704 C C . ARG A 1 85 ? 2.590 4.611 -16.329 1.00 92.50 85 ARG A C 1
ATOM 706 O O . ARG A 1 85 ? 3.227 3.567 -16.212 1.00 92.50 85 ARG A O 1
ATOM 713 N N . HIS A 1 86 ? 1.426 4.839 -15.732 1.00 91.69 86 HIS A N 1
ATOM 714 C CA . HIS A 1 86 ? 0.801 3.949 -14.764 1.00 91.69 86 HIS A CA 1
ATOM 715 C C . HIS A 1 86 ? -0.570 3.502 -15.260 1.00 91.69 86 HIS A C 1
ATOM 717 O O . HIS A 1 86 ? -1.240 4.200 -16.020 1.00 91.69 86 HIS A O 1
ATOM 723 N N . SER A 1 87 ? -1.013 2.329 -14.813 1.00 90.62 87 SER A N 1
ATOM 724 C CA . SER A 1 87 ? -2.394 1.887 -15.048 1.00 90.62 87 SER A CA 1
ATOM 725 C C . SER A 1 87 ? -3.387 2.455 -14.032 1.00 90.62 87 SER A C 1
ATOM 727 O O . SER A 1 87 ? -4.595 2.368 -14.248 1.00 90.62 87 SER A O 1
ATOM 729 N N . PHE A 1 88 ? -2.901 3.009 -12.918 1.00 89.00 88 PHE A N 1
ATOM 730 C CA . PHE A 1 88 ? -3.742 3.619 -11.893 1.00 89.00 88 PHE A CA 1
ATOM 731 C C . PHE A 1 88 ? -4.379 4.919 -12.389 1.00 89.00 88 PHE A C 1
ATOM 733 O O . PHE A 1 88 ? -3.720 5.768 -12.983 1.00 89.00 88 PHE A O 1
ATOM 740 N N . ILE A 1 89 ? -5.665 5.096 -12.083 1.00 90.00 89 ILE A N 1
ATOM 741 C CA . ILE A 1 89 ? -6.353 6.375 -12.271 1.00 90.00 89 ILE A CA 1
ATOM 742 C C . ILE A 1 89 ? -6.026 7.251 -11.056 1.00 90.00 89 ILE A C 1
ATOM 744 O O . ILE A 1 89 ? -6.407 6.864 -9.952 1.00 90.00 89 ILE A O 1
ATOM 748 N N . PRO A 1 90 ? -5.340 8.397 -11.219 1.00 89.94 90 PRO A N 1
ATOM 749 C CA . PRO A 1 90 ? -4.854 9.190 -10.097 1.00 89.94 90 PRO A CA 1
ATOM 750 C C . PRO A 1 90 ? -5.992 9.715 -9.214 1.00 89.94 90 PRO A C 1
ATOM 752 O O . PRO A 1 90 ? -6.967 10.283 -9.708 1.00 89.94 90 PRO A O 1
ATOM 755 N N . VAL A 1 91 ? -5.837 9.554 -7.898 1.00 90.56 91 VAL A N 1
ATOM 756 C CA . VAL A 1 91 ? -6.736 10.097 -6.869 1.00 90.56 91 VAL A CA 1
ATOM 757 C C . VAL A 1 91 ? -5.898 10.815 -5.814 1.00 90.56 91 VAL A C 1
ATOM 759 O O . VAL A 1 91 ? -4.895 10.282 -5.346 1.00 90.56 91 VAL A O 1
ATOM 762 N N . GLU A 1 92 ? -6.313 12.026 -5.439 1.00 86.69 92 GLU A N 1
ATOM 763 C CA . GLU A 1 92 ? -5.553 12.898 -4.527 1.00 86.69 92 GLU A CA 1
ATOM 764 C C . GLU A 1 92 ? -5.581 12.439 -3.061 1.00 86.69 92 GLU A C 1
ATOM 766 O O . GLU A 1 92 ? -4.657 12.721 -2.301 1.00 86.69 92 GLU A O 1
ATOM 771 N N . HIS A 1 93 ? -6.639 11.739 -2.652 1.00 90.88 93 HIS A N 1
ATOM 772 C CA . HIS A 1 93 ? -6.863 11.337 -1.265 1.00 90.88 93 HIS A CA 1
ATOM 773 C C . HIS A 1 93 ? -6.522 9.864 -1.033 1.00 90.88 93 HIS A C 1
ATOM 775 O O . HIS A 1 93 ? -6.550 9.040 -1.949 1.00 90.88 93 HIS A O 1
ATOM 781 N N . GLY A 1 94 ? -6.238 9.527 0.226 1.00 93.56 94 GLY A N 1
ATOM 782 C CA . GLY A 1 94 ? -6.078 8.141 0.641 1.00 93.56 94 GLY A CA 1
ATOM 783 C C . GLY A 1 94 ? -7.380 7.345 0.520 1.00 93.56 94 GLY A C 1
ATOM 784 O O . GLY A 1 94 ? -8.480 7.889 0.626 1.00 93.56 94 GLY A O 1
ATOM 785 N N . TYR A 1 95 ? -7.249 6.042 0.299 1.00 94.12 95 TYR A N 1
ATOM 786 C CA . TYR A 1 95 ? -8.357 5.110 0.103 1.00 94.12 95 TYR A CA 1
ATOM 787 C C . TYR A 1 95 ? -8.102 3.790 0.835 1.00 94.12 95 TYR A C 1
ATOM 789 O O . TYR A 1 95 ? -7.009 3.541 1.349 1.00 94.12 95 TYR A O 1
ATOM 797 N N . ILE A 1 96 ? -9.132 2.947 0.913 1.00 94.50 96 ILE A N 1
ATOM 798 C CA . ILE A 1 96 ? -9.073 1.642 1.574 1.00 94.50 96 ILE A CA 1
ATOM 799 C C . ILE A 1 96 ? -9.134 0.537 0.525 1.00 94.50 96 ILE A C 1
ATOM 801 O O . ILE A 1 96 ? -10.043 0.521 -0.305 1.00 94.50 96 ILE A O 1
ATOM 805 N N . VAL A 1 97 ? -8.201 -0.413 0.595 1.00 94.44 97 VAL A N 1
ATOM 806 C CA . VAL A 1 97 ? -8.224 -1.611 -0.251 1.00 94.44 97 VAL A CA 1
ATOM 807 C C . VAL A 1 97 ? -8.911 -2.786 0.450 1.00 94.44 97 VAL A C 1
ATOM 809 O O . VAL A 1 97 ? -8.847 -2.896 1.674 1.00 94.44 97 VAL A O 1
ATOM 812 N N . PRO A 1 98 ? -9.506 -3.735 -0.295 1.00 92.81 98 PRO A N 1
ATOM 813 C CA . PRO A 1 98 ? -10.092 -4.942 0.295 1.00 92.81 98 PRO A CA 1
ATOM 814 C C . PRO A 1 98 ? -9.078 -5.887 0.973 1.00 92.81 98 PRO A C 1
ATOM 816 O O . PRO A 1 98 ? -9.468 -6.705 1.801 1.00 92.81 98 PRO A O 1
ATOM 819 N N . GLY A 1 99 ? -7.786 -5.798 0.623 1.00 90.44 99 GLY A N 1
ATOM 820 C CA . GLY A 1 99 ? -6.696 -6.608 1.183 1.00 90.44 99 GLY A CA 1
ATOM 821 C C . GLY A 1 99 ? -5.991 -7.516 0.167 1.00 90.44 99 GLY A C 1
ATOM 822 O O . GLY A 1 99 ? -6.300 -7.532 -1.022 1.00 90.44 99 GLY A O 1
ATOM 823 N N . GLY A 1 100 ? -5.008 -8.292 0.628 1.00 85.31 100 GLY A N 1
ATOM 824 C CA . GLY A 1 100 ? -4.274 -9.239 -0.219 1.00 85.31 100 GLY A CA 1
ATOM 825 C C . GLY A 1 100 ? -3.528 -8.561 -1.372 1.00 85.31 100 GLY A C 1
ATOM 826 O O . GLY A 1 100 ? -2.654 -7.732 -1.141 1.00 85.31 100 GLY A O 1
ATOM 827 N N . ARG A 1 101 ? -3.862 -8.941 -2.614 1.00 85.06 101 ARG A N 1
ATOM 828 C CA . ARG A 1 101 ? -3.215 -8.419 -3.833 1.00 85.06 101 ARG A CA 1
ATOM 829 C C . ARG A 1 101 ? -3.737 -7.056 -4.290 1.00 85.06 101 ARG A C 1
ATOM 831 O O . ARG A 1 101 ? -3.192 -6.511 -5.242 1.00 85.06 101 ARG A O 1
ATOM 838 N N . PHE A 1 102 ? -4.827 -6.566 -3.698 1.00 82.38 102 PHE A N 1
ATOM 839 C CA . PHE A 1 102 ? -5.382 -5.271 -4.069 1.00 82.38 102 PHE A CA 1
ATOM 840 C C . PHE A 1 102 ? -4.468 -4.168 -3.537 1.00 82.38 102 PHE A C 1
ATOM 842 O O . PHE A 1 102 ? -4.155 -4.137 -2.343 1.00 82.38 102 PHE A O 1
ATOM 849 N N . GLN A 1 103 ? -4.032 -3.313 -4.455 1.00 75.31 103 GLN A N 1
ATOM 850 C CA . GLN A 1 103 ? -3.241 -2.119 -4.200 1.00 75.31 103 GLN A CA 1
ATOM 851 C C . GLN A 1 103 ? -4.090 -0.898 -4.503 1.00 75.31 103 GLN A C 1
ATOM 853 O O . GLN A 1 103 ? -4.896 -0.971 -5.458 1.00 75.31 103 GLN A O 1
#

InterPro domains:
  IPR001661 Glycoside hydrolase, family 37 [PF01204] (5-103)
  IPR001661 Glycoside hydrolase, family 37 [PTHR23403] (2-103)
  IPR008928 Six-hairpin glycosidase superfamily [SSF48208] (7-102)
  IPR012341 Six-hairpin glycosidase-like superfamily [G3DSA:1.50.10.10] (1-103)

Secondary structure (DSSP, 8-state):
-HHHHHHHHHTTT---HHHHHHHHHHHS----SEEE---TT--SS-GGGGG---HHHHHHHHHHHHHHHHHEEEE-HHHHH-GGG-SSPP-SS-EE--STT--

Organism: NCBI:txid1563983

Foldseek 3Di:
DVLVVVLCVVCVNDDDPVSVVVSCVVPADPDDQKDQDDPPPQDLQDPVLVVDPDPVVSVVVSVVSVVQSVQKIAGDVCCVVCVVRDPDDHDPDIDGFPDDPTD

Radius of gyration: 22.18 Å; chains: 1; bounding box: 38×29×64 Å

Sequence (103 aa):
MKSFERLMSETNRKPSQDQIAKFVAENFANTNEVLPWNPPDWQPNPPILERIEDPNIRDWVKQLNGIWKNLSRQMSPDVLKHPERHSFIPVEHGYIVPGGRFQ